Protein AF-A0A7S1ISE5-F1 (afdb_monomer_lite)

Organism: NCBI:txid73025

Sequence (114 aa):
HNEGVFNRAVRQYITLGRHGTLAVRQCCEGLQTDGCRWLRAKLPAGPNRHQLLQRLVCRLMAFLLERVAAALIRSAFYCTEREGHGHTVFFYPHAVWGRVQRLVLQQHVPHHTA

InterPro domains:
  IPR003545 Telomerase reverse transcriptase [PTHR12066] (1-107)
  IPR021891 Telomerase ribonucleoprotein complex - RNA-binding domain [PF12009] (1-108)
  IPR021891 Telomerase ribonucleoprotein complex - RNA-binding domain [SM00975] (1-110)

Structure (mmCIF, N/CA/C/O backbone):
data_AF-A0A7S1ISE5-F1
#
_entry.id   AF-A0A7S1ISE5-F1
#
loop_
_atom_site.group_PDB
_atom_site.id
_atom_site.type_symbol
_atom_site.label_atom_id
_atom_site.label_alt_id
_atom_site.label_comp_id
_atom_site.label_asym_id
_atom_site.label_entity_id
_atom_site.label_seq_id
_atom_site.pdbx_PDB_ins_code
_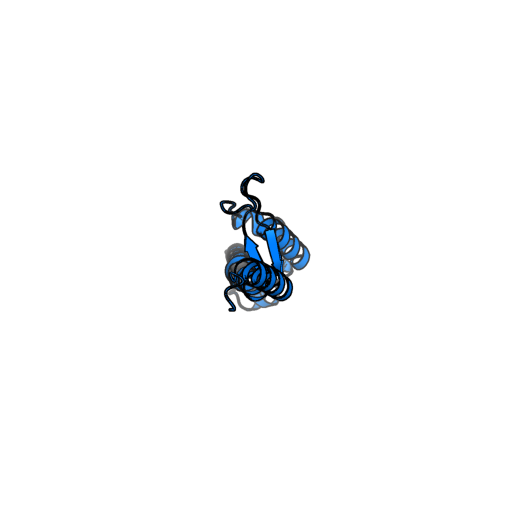atom_site.Cartn_x
_atom_site.Cartn_y
_atom_site.Cartn_z
_atom_site.occupancy
_atom_site.B_iso_or_equiv
_atom_site.auth_seq_id
_atom_site.auth_comp_id
_atom_site.auth_asym_id
_atom_site.auth_atom_id
_atom_site.pdbx_PDB_model_num
ATOM 1 N N . HIS A 1 1 ? 4.466 -14.410 -8.217 1.00 88.00 1 HIS A N 1
ATOM 2 C CA . HIS A 1 1 ? 5.593 -13.606 -7.684 1.00 88.00 1 HIS A CA 1
ATOM 3 C C . HIS A 1 1 ? 5.186 -12.174 -7.326 1.00 88.00 1 HIS A C 1
ATOM 5 O O . HIS A 1 1 ? 5.084 -11.884 -6.142 1.00 88.00 1 HIS A O 1
ATOM 11 N N . ASN A 1 2 ? 4.899 -11.296 -8.301 1.00 90.00 2 ASN A N 1
ATOM 12 C CA . ASN A 1 2 ? 4.611 -9.867 -8.049 1.00 90.00 2 ASN A CA 1
ATOM 13 C C . ASN A 1 2 ? 3.402 -9.613 -7.139 1.00 90.00 2 ASN A C 1
ATOM 15 O O . ASN A 1 2 ? 3.446 -8.714 -6.310 1.00 90.00 2 ASN A O 1
ATOM 19 N N . GLU A 1 3 ? 2.356 -10.433 -7.236 1.00 90.75 3 GLU A N 1
ATOM 20 C CA . GLU A 1 3 ? 1.223 -10.383 -6.304 1.00 90.75 3 GLU A CA 1
ATOM 21 C C . GLU A 1 3 ? 1.662 -10.621 -4.850 1.00 90.75 3 GLU A C 1
ATOM 23 O O . GLU A 1 3 ? 1.232 -9.924 -3.940 1.00 90.75 3 GLU A O 1
ATOM 28 N N . GLY A 1 4 ? 2.598 -11.546 -4.624 1.00 92.56 4 GLY A N 1
ATOM 29 C CA . GLY A 1 4 ? 3.181 -11.779 -3.304 1.00 92.56 4 GLY A CA 1
ATOM 30 C C . GLY A 1 4 ? 3.988 -10.580 -2.797 1.00 92.56 4 GLY A C 1
ATOM 31 O O . GLY A 1 4 ? 3.917 -10.261 -1.614 1.00 92.56 4 GLY A O 1
ATOM 32 N N . VAL A 1 5 ? 4.717 -9.890 -3.684 1.00 92.19 5 VAL A N 1
ATOM 33 C CA . VAL A 1 5 ? 5.405 -8.625 -3.357 1.00 92.19 5 VAL A CA 1
ATOM 34 C C . VAL A 1 5 ? 4.381 -7.562 -2.950 1.00 92.19 5 VAL A C 1
ATOM 36 O O . VAL A 1 5 ? 4.527 -6.948 -1.896 1.00 92.19 5 VAL A O 1
ATOM 39 N N . PHE A 1 6 ? 3.302 -7.412 -3.723 1.00 92.00 6 PHE A N 1
ATOM 40 C CA . PHE A 1 6 ? 2.216 -6.483 -3.416 1.00 92.00 6 PHE A CA 1
ATOM 41 C C . PHE A 1 6 ? 1.545 -6.798 -2.079 1.00 92.00 6 PHE A C 1
ATOM 43 O O . PHE A 1 6 ? 1.440 -5.918 -1.234 1.00 92.00 6 PHE A O 1
ATOM 50 N N . ASN A 1 7 ? 1.187 -8.055 -1.823 1.00 92.94 7 ASN A N 1
ATOM 51 C CA . ASN A 1 7 ? 0.554 -8.460 -0.568 1.00 92.94 7 ASN A CA 1
ATOM 52 C C . ASN A 1 7 ? 1.466 -8.258 0.653 1.00 92.94 7 ASN A C 1
ATOM 54 O O . ASN A 1 7 ? 0.970 -8.013 1.755 1.00 92.94 7 ASN A O 1
ATOM 58 N N . ARG A 1 8 ? 2.795 -8.342 0.492 1.00 94.12 8 ARG A N 1
ATOM 59 C CA . ARG A 1 8 ? 3.743 -7.953 1.550 1.00 94.12 8 ARG A CA 1
ATOM 60 C C . ARG A 1 8 ? 3.758 -6.442 1.765 1.00 94.12 8 ARG A C 1
ATOM 62 O O . ARG A 1 8 ? 3.692 -6.017 2.913 1.00 94.12 8 ARG A O 1
ATOM 69 N N . ALA A 1 9 ? 3.781 -5.652 0.694 1.00 93.81 9 ALA A N 1
ATOM 70 C CA . ALA A 1 9 ? 3.728 -4.195 0.785 1.00 93.81 9 ALA A CA 1
ATOM 71 C C . ALA A 1 9 ? 2.408 -3.704 1.409 1.00 93.81 9 ALA A C 1
ATOM 73 O O . ALA A 1 9 ? 2.427 -2.807 2.243 1.00 93.81 9 ALA A O 1
ATOM 74 N N . VAL A 1 10 ? 1.274 -4.341 1.088 1.00 93.62 10 VAL A N 1
ATOM 75 C CA . VAL A 1 10 ? -0.024 -4.079 1.735 1.00 93.62 10 VAL A CA 1
ATOM 76 C C . VAL A 1 10 ? 0.055 -4.378 3.228 1.00 93.62 10 VAL A C 1
ATOM 78 O O . VAL A 1 10 ? -0.346 -3.539 4.026 1.00 93.62 10 VAL A O 1
ATOM 81 N N . ARG A 1 11 ? 0.604 -5.537 3.621 1.00 93.31 11 ARG A N 1
ATOM 82 C CA . ARG A 1 11 ? 0.790 -5.876 5.040 1.00 93.31 11 ARG A CA 1
ATOM 83 C C . ARG A 1 11 ? 1.639 -4.839 5.764 1.00 93.31 11 ARG A C 1
ATOM 85 O O . ARG A 1 11 ? 1.230 -4.370 6.814 1.00 93.31 11 ARG A O 1
ATOM 92 N N . GLN A 1 12 ? 2.770 -4.448 5.183 1.00 92.50 12 GLN A N 1
ATOM 93 C CA . GLN A 1 12 ? 3.612 -3.394 5.745 1.00 92.50 12 GLN A CA 1
ATOM 94 C C . GLN A 1 12 ? 2.827 -2.089 5.893 1.00 92.50 12 GLN A C 1
ATOM 96 O O . GLN A 1 12 ? 2.806 -1.524 6.980 1.00 92.50 12 GLN A O 1
ATOM 101 N N . TYR A 1 13 ? 2.118 -1.669 4.841 1.00 91.94 13 TYR A N 1
ATOM 102 C CA . TYR A 1 13 ? 1.312 -0.452 4.827 1.00 91.94 13 TYR A CA 1
ATOM 103 C C . TYR A 1 13 ? 0.256 -0.417 5.940 1.00 91.94 13 TYR A C 1
ATOM 105 O O . TYR A 1 13 ? 0.152 0.587 6.634 1.00 91.94 13 TYR A O 1
ATOM 113 N N . ILE A 1 14 ? -0.484 -1.509 6.165 1.00 91.19 14 ILE A N 1
ATOM 114 C CA . ILE A 1 14 ? -1.515 -1.557 7.219 1.00 91.19 14 ILE A CA 1
ATOM 115 C C . ILE A 1 14 ? -0.939 -1.692 8.632 1.00 91.19 14 ILE A C 1
ATOM 117 O O . ILE A 1 14 ? -1.617 -1.355 9.595 1.00 91.19 14 ILE A O 1
ATOM 121 N N . THR A 1 15 ? 0.291 -2.194 8.769 1.00 90.44 15 THR A N 1
ATOM 122 C CA . THR A 1 15 ? 0.986 -2.271 10.065 1.00 90.44 15 THR A CA 1
ATOM 123 C C . THR A 1 15 ? 1.722 -0.988 10.432 1.00 90.44 15 THR A C 1
ATOM 125 O O . THR A 1 15 ? 2.218 -0.876 11.552 1.00 90.44 15 THR A O 1
ATOM 128 N N . LEU A 1 16 ? 1.825 -0.027 9.508 1.00 89.69 16 LEU A N 1
ATOM 129 C CA . LEU A 1 16 ? 2.410 1.267 9.823 1.00 89.69 16 LEU A CA 1
ATOM 130 C C . LEU A 1 16 ? 1.549 1.987 10.858 1.00 89.69 16 LEU A C 1
ATOM 132 O O . LEU A 1 16 ? 0.321 2.011 10.785 1.00 89.69 16 LEU A O 1
ATOM 136 N N . GLY A 1 17 ? 2.230 2.608 11.818 1.00 84.94 17 GLY A N 1
ATOM 137 C CA . GLY A 1 17 ? 1.589 3.552 12.716 1.00 84.94 17 GLY A CA 1
ATOM 138 C C . GLY A 1 17 ? 1.139 4.819 11.987 1.00 84.94 17 GLY A C 1
ATOM 139 O O . GLY A 1 17 ? 1.467 5.028 10.819 1.00 84.94 17 GLY A O 1
ATOM 140 N N . ARG A 1 18 ? 0.445 5.718 12.688 1.00 82.00 18 ARG A N 1
ATOM 141 C CA . ARG A 1 18 ? -0.133 6.950 12.113 1.00 82.00 18 ARG A CA 1
ATOM 142 C C . ARG A 1 18 ? 0.847 7.799 11.301 1.00 82.00 18 ARG A C 1
ATOM 144 O O . ARG A 1 18 ? 0.481 8.345 10.265 1.00 82.00 18 ARG A O 1
ATOM 151 N N . HIS A 1 19 ? 2.078 7.926 11.789 1.00 84.12 19 HIS A N 1
ATOM 152 C CA . HIS A 1 19 ? 3.146 8.697 11.144 1.00 84.12 19 HIS A CA 1
ATOM 153 C C . HIS A 1 19 ? 4.117 7.816 10.348 1.00 84.12 19 HIS A C 1
ATOM 155 O O . HIS A 1 19 ? 5.153 8.283 9.878 1.00 84.12 19 HIS A O 1
ATOM 161 N N . GLY A 1 20 ? 3.799 6.528 10.215 1.00 84.50 20 GLY A N 1
ATOM 162 C CA . GLY A 1 20 ? 4.584 5.592 9.438 1.00 84.50 20 GLY A CA 1
ATOM 163 C C . GLY A 1 20 ? 4.481 5.912 7.953 1.00 84.50 20 GLY A C 1
ATOM 164 O O . GLY A 1 20 ? 3.403 6.166 7.420 1.00 84.50 20 GLY A O 1
ATOM 165 N N . THR A 1 21 ? 5.619 5.879 7.270 1.00 89.00 21 THR A N 1
ATOM 166 C CA . THR A 1 21 ? 5.690 6.055 5.819 1.00 89.00 21 THR A CA 1
ATOM 167 C C . THR A 1 21 ? 6.336 4.828 5.193 1.00 89.00 21 THR A C 1
ATOM 169 O O . THR A 1 21 ? 7.268 4.253 5.754 1.00 89.00 21 THR A O 1
ATOM 172 N N . LEU A 1 22 ? 5.823 4.407 4.034 1.00 89.75 22 LEU A N 1
ATOM 173 C CA . LEU A 1 22 ? 6.410 3.331 3.238 1.00 89.75 22 LEU A CA 1
ATOM 174 C C . LEU A 1 22 ? 7.028 3.939 1.984 1.00 89.75 22 LEU A C 1
ATOM 176 O O . LEU A 1 22 ? 6.322 4.522 1.158 1.00 89.75 22 LEU A O 1
ATOM 180 N N . ALA A 1 23 ? 8.344 3.819 1.824 1.00 91.88 23 ALA A N 1
ATOM 181 C CA . ALA A 1 23 ? 9.003 4.349 0.640 1.00 91.88 23 ALA A CA 1
ATOM 182 C C . ALA A 1 23 ? 8.652 3.501 -0.592 1.00 91.88 23 ALA A C 1
ATOM 184 O O . ALA A 1 23 ? 8.675 2.273 -0.540 1.00 91.88 23 ALA A O 1
ATOM 185 N N . VAL A 1 24 ? 8.441 4.139 -1.749 1.00 90.75 24 VAL A N 1
ATOM 186 C CA . VAL A 1 24 ? 8.144 3.433 -3.016 1.00 90.75 24 VAL A CA 1
ATOM 187 C C . VAL A 1 24 ? 9.198 2.368 -3.335 1.00 90.75 24 VAL A C 1
ATOM 189 O O . VAL A 1 24 ? 8.868 1.288 -3.818 1.00 90.75 24 VAL A O 1
ATOM 192 N N . ARG A 1 25 ? 10.471 2.639 -3.017 1.00 89.12 25 ARG A N 1
ATOM 193 C CA . ARG A 1 25 ? 11.563 1.674 -3.193 1.00 89.12 25 ARG A CA 1
ATOM 194 C C . ARG A 1 25 ? 11.345 0.393 -2.381 1.00 89.12 25 ARG A C 1
ATOM 196 O O . ARG A 1 25 ? 11.595 -0.680 -2.916 1.00 89.12 25 ARG A O 1
ATOM 203 N N . GLN A 1 26 ? 10.860 0.511 -1.144 1.00 88.75 26 GLN A N 1
ATOM 204 C CA . GLN A 1 26 ? 10.545 -0.627 -0.276 1.00 88.75 26 GLN A CA 1
ATOM 205 C C . GLN A 1 26 ? 9.337 -1.402 -0.822 1.00 88.75 26 GLN A C 1
ATOM 207 O O . GLN A 1 26 ? 9.382 -2.624 -0.913 1.00 88.75 26 GLN A O 1
ATOM 212 N N . CYS A 1 27 ? 8.299 -0.708 -1.309 1.00 88.12 27 CYS A N 1
ATOM 213 C CA . CYS A 1 27 ? 7.141 -1.352 -1.949 1.00 88.12 27 CYS A CA 1
ATOM 214 C C . CYS A 1 27 ? 7.511 -2.167 -3.199 1.00 88.12 27 CYS A C 1
ATOM 216 O O . CYS A 1 27 ? 6.841 -3.143 -3.537 1.00 88.12 27 CYS A O 1
ATOM 218 N N . CYS A 1 28 ? 8.537 -1.723 -3.924 1.00 89.56 28 CYS A N 1
ATOM 219 C CA . CYS A 1 28 ? 8.999 -2.346 -5.160 1.00 89.56 28 CYS A CA 1
ATOM 220 C C . CYS A 1 28 ? 10.075 -3.413 -4.960 1.00 89.56 28 CYS A C 1
ATOM 222 O O . CYS A 1 28 ? 10.578 -3.959 -5.946 1.00 89.56 28 CYS A O 1
ATOM 224 N N . GLU A 1 29 ? 10.490 -3.676 -3.725 1.00 88.62 29 GLU A N 1
ATOM 225 C CA . GLU A 1 29 ? 11.613 -4.562 -3.469 1.00 88.62 29 GLU A CA 1
ATOM 226 C C . GLU A 1 29 ? 11.294 -6.001 -3.901 1.00 88.62 29 GLU A C 1
ATOM 228 O O . GLU A 1 29 ? 10.288 -6.603 -3.518 1.00 88.62 29 GLU A O 1
ATOM 233 N N . GLY A 1 30 ? 12.155 -6.550 -4.761 1.00 86.81 30 GLY A N 1
ATOM 234 C CA . GLY A 1 30 ? 11.979 -7.883 -5.334 1.00 86.81 30 GLY A CA 1
ATOM 235 C C . GLY A 1 30 ? 10.920 -7.975 -6.436 1.00 86.81 30 GLY A C 1
ATOM 236 O O . GLY A 1 30 ? 10.547 -9.085 -6.817 1.00 86.81 30 GLY A O 1
ATOM 237 N N . LEU A 1 31 ? 10.421 -6.855 -6.964 1.00 88.75 31 LEU A N 1
ATOM 238 C CA . LEU A 1 31 ? 9.443 -6.859 -8.048 1.00 88.75 31 LEU A CA 1
ATOM 239 C C . LEU A 1 31 ? 10.084 -7.286 -9.381 1.00 88.75 31 LEU A C 1
ATOM 241 O O . LEU A 1 31 ? 11.100 -6.738 -9.801 1.00 88.75 31 LEU A O 1
ATOM 245 N N . GLN A 1 32 ? 9.468 -8.249 -10.072 1.00 89.31 32 GLN A N 1
ATOM 246 C CA . GLN A 1 32 ? 9.952 -8.764 -11.357 1.00 89.31 32 GLN A CA 1
ATOM 247 C C . GLN A 1 32 ? 9.237 -8.084 -12.525 1.00 89.31 32 GLN A C 1
ATOM 249 O O . GLN A 1 32 ? 8.033 -8.259 -12.728 1.00 89.31 32 GLN A O 1
ATOM 254 N N . THR A 1 33 ? 9.976 -7.336 -13.341 1.00 84.06 33 THR A N 1
ATOM 255 C CA . THR A 1 33 ? 9.416 -6.630 -14.505 1.00 84.06 33 THR A CA 1
ATOM 256 C C . THR A 1 33 ? 9.121 -7.560 -15.686 1.00 84.06 33 THR A C 1
ATOM 258 O O . THR A 1 33 ? 8.232 -7.262 -16.485 1.00 84.06 33 THR A O 1
ATOM 261 N N . ASP A 1 34 ? 9.774 -8.724 -15.768 1.00 81.25 34 ASP A N 1
ATOM 262 C CA . ASP A 1 34 ? 9.535 -9.718 -16.826 1.00 81.25 34 ASP A CA 1
ATOM 263 C C . ASP A 1 34 ? 8.142 -10.358 -16.760 1.00 81.25 34 ASP A C 1
ATOM 265 O O . ASP A 1 34 ? 7.571 -10.727 -17.789 1.00 81.25 34 ASP A O 1
ATOM 269 N N . GLY A 1 35 ? 7.544 -10.418 -15.565 1.00 77.38 35 GLY A N 1
ATOM 270 C CA . GLY A 1 35 ? 6.163 -10.870 -15.379 1.00 77.38 35 GLY A CA 1
ATOM 271 C C . GLY A 1 35 ? 5.115 -9.892 -15.928 1.00 77.38 35 GLY A C 1
ATOM 272 O O . GLY A 1 35 ? 3.978 -10.281 -16.187 1.00 77.38 35 GLY A O 1
ATOM 273 N N . CYS A 1 36 ? 5.475 -8.626 -16.163 1.00 85.81 36 CYS A N 1
ATOM 274 C CA . CYS A 1 36 ? 4.560 -7.572 -16.610 1.00 85.81 36 CYS A CA 1
ATOM 275 C C . CYS A 1 36 ? 4.492 -7.477 -18.145 1.00 85.81 36 CYS A C 1
ATOM 277 O O . CYS A 1 36 ? 4.718 -6.413 -18.728 1.00 85.81 36 CYS A O 1
ATOM 279 N N . ARG A 1 37 ? 4.161 -8.591 -18.815 1.00 88.06 37 ARG A N 1
ATOM 280 C CA . ARG A 1 37 ? 4.107 -8.672 -20.290 1.00 88.06 37 ARG A CA 1
ATOM 281 C C . ARG A 1 37 ? 3.134 -7.664 -20.907 1.00 88.06 37 ARG A C 1
ATOM 283 O O . ARG A 1 37 ? 3.477 -7.022 -21.894 1.00 88.06 37 ARG A O 1
ATOM 290 N N . TRP A 1 38 ? 1.969 -7.476 -20.286 1.00 89.31 38 TRP A N 1
ATOM 291 C CA . TRP A 1 38 ? 0.934 -6.531 -20.726 1.00 89.31 38 TRP A CA 1
ATOM 292 C C . TRP A 1 38 ? 1.427 -5.079 -20.766 1.00 89.31 38 TRP A C 1
ATOM 294 O O . TRP A 1 38 ? 1.016 -4.310 -21.629 1.00 89.31 38 TRP A O 1
ATOM 304 N N . LEU A 1 39 ? 2.324 -4.708 -19.848 1.00 87.00 39 LEU A N 1
ATOM 305 C CA . LEU A 1 39 ? 2.897 -3.370 -19.792 1.00 87.00 39 LEU A CA 1
ATOM 306 C C . LEU A 1 39 ? 4.070 -3.263 -20.767 1.00 87.00 39 LEU A C 1
ATOM 308 O O . LEU A 1 39 ? 4.123 -2.331 -21.560 1.00 87.00 39 LEU A O 1
ATOM 312 N N . ARG A 1 40 ? 4.960 -4.264 -20.784 1.00 88.00 40 ARG A N 1
ATOM 313 C CA . ARG A 1 40 ? 6.099 -4.338 -21.714 1.00 88.00 40 ARG A CA 1
ATOM 314 C C . ARG A 1 40 ? 5.672 -4.268 -23.182 1.00 88.00 40 ARG A C 1
ATOM 316 O O . ARG A 1 40 ? 6.375 -3.637 -23.963 1.00 88.00 40 ARG A O 1
ATOM 323 N N . ALA A 1 41 ? 4.543 -4.881 -23.539 1.00 88.56 41 ALA A N 1
ATOM 324 C CA . ALA A 1 41 ? 3.988 -4.859 -24.893 1.00 88.56 41 ALA A CA 1
ATOM 325 C C . ALA A 1 41 ? 3.548 -3.457 -25.349 1.00 88.56 41 ALA A C 1
ATOM 327 O O . ALA A 1 41 ? 3.523 -3.187 -26.544 1.00 88.56 41 ALA A O 1
ATOM 328 N N . LYS A 1 42 ? 3.229 -2.558 -24.409 1.00 88.25 42 LYS A N 1
ATOM 329 C CA . LYS A 1 42 ? 2.821 -1.175 -24.695 1.00 88.25 42 LYS A CA 1
ATOM 330 C C . LYS A 1 42 ? 3.987 -0.185 -24.715 1.00 88.25 42 LYS A C 1
ATOM 332 O O . LYS A 1 42 ? 3.777 0.981 -25.031 1.00 88.25 42 LYS A O 1
ATOM 337 N N . LEU A 1 43 ? 5.196 -0.614 -24.344 1.00 88.19 43 LEU A N 1
ATOM 338 C CA . LEU A 1 43 ? 6.371 0.256 -24.320 1.00 88.19 43 LEU A CA 1
ATOM 339 C C . LEU A 1 43 ? 7.171 0.140 -25.624 1.00 88.19 43 LEU A C 1
ATOM 341 O O . LEU A 1 43 ? 7.418 -0.981 -26.081 1.00 88.19 43 LEU A O 1
ATOM 345 N N . PRO A 1 44 ? 7.676 1.265 -26.165 1.00 85.94 44 PRO A N 1
ATOM 346 C CA . PRO A 1 44 ? 8.571 1.235 -27.313 1.00 85.94 44 PRO A CA 1
ATOM 347 C C . PRO A 1 44 ? 9.849 0.449 -26.992 1.00 85.94 44 PRO A C 1
ATOM 349 O O . PRO A 1 44 ? 10.349 0.452 -25.859 1.00 85.94 44 PRO A O 1
ATOM 352 N N . ALA A 1 45 ? 10.378 -0.250 -27.997 1.00 85.94 45 ALA A N 1
ATOM 353 C CA . ALA A 1 45 ? 11.679 -0.898 -27.899 1.00 85.94 45 ALA A CA 1
ATOM 354 C C . ALA A 1 45 ? 12.785 0.165 -27.803 1.00 85.94 45 ALA A C 1
ATOM 356 O O . ALA A 1 45 ? 12.730 1.192 -28.470 1.00 85.94 45 ALA A O 1
ATOM 357 N N . GLY A 1 46 ? 13.781 -0.072 -26.951 1.00 87.06 46 GLY A N 1
ATOM 358 C CA . GLY A 1 46 ? 14.900 0.845 -26.777 1.00 87.06 46 GLY A CA 1
ATOM 359 C C . GLY A 1 46 ? 15.758 0.496 -25.561 1.00 87.06 46 GLY A C 1
ATOM 360 O O . GLY A 1 46 ? 15.316 -0.278 -24.702 1.00 87.06 46 GLY A O 1
ATOM 361 N N . PRO A 1 47 ? 16.961 1.083 -25.455 1.00 85.19 47 PRO A N 1
ATOM 362 C CA . PRO A 1 47 ? 17.913 0.792 -24.379 1.00 85.19 47 PRO A CA 1
ATOM 363 C C . PRO A 1 47 ? 17.331 1.093 -22.989 1.00 85.19 47 PRO A C 1
ATOM 365 O O . PRO A 1 47 ? 17.558 0.352 -22.037 1.00 85.19 47 PRO A O 1
ATOM 368 N N . ASN A 1 48 ? 16.469 2.109 -22.886 1.00 88.50 48 ASN A N 1
ATOM 369 C CA . ASN A 1 48 ? 15.867 2.535 -21.619 1.00 88.50 48 ASN A CA 1
ATOM 370 C C . ASN A 1 48 ? 14.547 1.820 -21.290 1.00 88.50 48 ASN A C 1
ATOM 372 O O . ASN A 1 48 ? 13.903 2.146 -20.288 1.00 88.50 48 ASN A O 1
ATOM 376 N N . ARG A 1 49 ? 14.113 0.845 -22.105 1.00 89.44 49 ARG A N 1
ATOM 377 C CA . ARG A 1 49 ? 12.805 0.190 -21.929 1.00 89.44 49 ARG A CA 1
ATOM 378 C C . ARG A 1 49 ? 12.675 -0.470 -20.560 1.00 89.44 49 ARG A C 1
ATOM 380 O O . ARG A 1 49 ? 11.630 -0.347 -19.928 1.00 89.44 49 ARG A O 1
ATOM 387 N N . HIS A 1 50 ? 13.719 -1.157 -20.096 1.00 88.19 50 HIS A N 1
ATOM 388 C CA . HIS A 1 50 ? 13.689 -1.844 -18.804 1.00 88.19 50 HIS A CA 1
ATOM 389 C C . HIS A 1 50 ? 13.539 -0.854 -17.639 1.00 88.19 50 HIS A C 1
ATOM 391 O O . HIS A 1 50 ? 12.685 -1.040 -16.774 1.00 88.19 50 HIS A O 1
ATOM 397 N N . GLN A 1 51 ? 14.300 0.243 -17.665 1.00 89.62 51 GLN A N 1
ATOM 398 C CA . GLN A 1 51 ? 14.229 1.284 -16.642 1.00 89.62 51 GLN A CA 1
ATOM 399 C C . GLN A 1 51 ? 12.859 1.979 -16.629 1.00 89.62 51 GLN A C 1
ATOM 401 O O .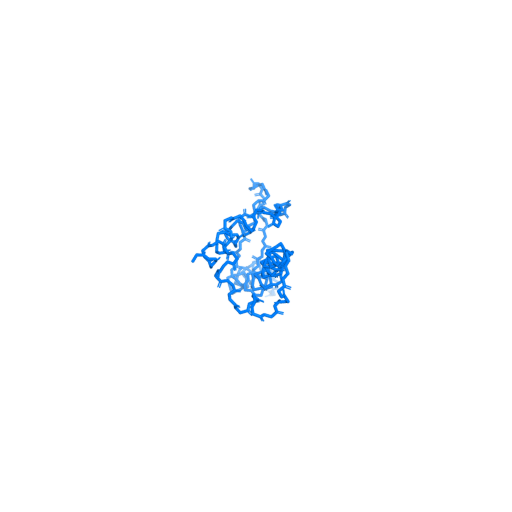 GLN A 1 51 ? 12.295 2.220 -15.560 1.00 89.62 51 GLN A O 1
ATOM 406 N N . LEU A 1 52 ? 12.296 2.280 -17.805 1.00 90.94 52 LEU A N 1
ATOM 407 C CA . LEU A 1 52 ? 10.956 2.856 -17.915 1.00 90.94 52 LEU A CA 1
ATOM 408 C C . LEU A 1 52 ? 9.893 1.894 -17.374 1.00 90.94 52 LEU A C 1
ATOM 410 O O . LEU A 1 52 ? 9.038 2.306 -16.592 1.00 90.94 52 LEU A O 1
ATOM 414 N N . LEU A 1 53 ? 9.979 0.613 -17.737 1.00 92.00 53 LEU A N 1
ATOM 415 C CA . LEU A 1 53 ? 9.077 -0.422 -17.245 1.00 92.00 53 LEU A CA 1
ATOM 416 C C . LEU A 1 53 ? 9.128 -0.513 -15.715 1.00 92.00 53 LEU A C 1
ATOM 418 O O . LEU A 1 53 ? 8.086 -0.461 -15.070 1.00 92.00 53 LEU A O 1
ATOM 422 N N . GLN A 1 54 ? 10.325 -0.563 -15.128 1.00 90.88 54 GLN A N 1
ATOM 423 C CA . GLN A 1 54 ? 10.502 -0.605 -13.676 1.00 90.88 54 GLN A CA 1
ATOM 424 C C . GLN A 1 54 ? 9.877 0.617 -12.987 1.00 90.88 54 GLN A C 1
ATOM 426 O O . GLN A 1 54 ? 9.138 0.466 -12.013 1.00 90.88 54 GLN A O 1
ATOM 431 N N . ARG A 1 55 ? 10.104 1.826 -13.519 1.00 91.88 55 ARG A N 1
ATOM 432 C CA . ARG A 1 55 ? 9.501 3.062 -12.991 1.00 91.88 55 ARG A CA 1
ATOM 433 C C . ARG A 1 55 ? 7.975 3.025 -13.046 1.00 91.88 55 ARG A C 1
ATOM 435 O O . ARG A 1 55 ? 7.327 3.413 -12.077 1.00 91.88 55 ARG A O 1
ATOM 442 N N . LEU A 1 56 ? 7.400 2.566 -14.157 1.00 92.69 56 LEU A N 1
ATOM 443 C CA . LEU A 1 56 ? 5.949 2.483 -14.326 1.00 92.69 56 LEU A CA 1
ATOM 444 C C . LEU A 1 56 ? 5.324 1.461 -13.381 1.00 92.69 56 LEU A C 1
ATOM 446 O O . LEU A 1 56 ? 4.320 1.770 -12.744 1.00 92.69 56 LEU A O 1
ATOM 450 N N . VAL A 1 57 ? 5.932 0.281 -13.237 1.00 92.56 57 VAL A N 1
ATOM 451 C CA . VAL A 1 57 ? 5.417 -0.723 -12.302 1.00 92.56 57 VAL A CA 1
ATOM 452 C C . VAL A 1 57 ? 5.509 -0.218 -10.862 1.00 92.56 57 VAL A C 1
ATOM 454 O O . VAL A 1 57 ? 4.556 -0.371 -10.106 1.00 92.56 57 VAL A O 1
ATOM 457 N N . CYS A 1 58 ? 6.589 0.471 -10.492 1.00 93.19 58 CYS A N 1
ATOM 458 C CA . CYS A 1 58 ? 6.686 1.087 -9.172 1.00 93.19 58 CYS A CA 1
ATOM 459 C C . CYS A 1 58 ? 5.622 2.152 -8.908 1.00 93.19 58 CYS A C 1
ATOM 461 O O . CYS A 1 58 ? 5.025 2.175 -7.833 1.00 93.19 58 CYS A O 1
ATOM 463 N N . ARG A 1 59 ? 5.347 3.014 -9.893 1.00 93.81 59 ARG A N 1
ATOM 464 C CA . ARG A 1 59 ? 4.259 3.995 -9.790 1.00 93.81 59 ARG A CA 1
ATOM 465 C C . ARG A 1 59 ? 2.899 3.319 -9.661 1.00 93.81 59 ARG A C 1
ATOM 467 O O . ARG A 1 59 ? 2.091 3.762 -8.855 1.00 93.81 59 ARG A O 1
ATOM 474 N N . LEU A 1 60 ? 2.662 2.242 -10.410 1.00 92.69 60 LEU A N 1
ATOM 475 C CA . LEU A 1 60 ? 1.431 1.464 -10.303 1.00 92.69 60 LEU A CA 1
ATOM 476 C C . LEU A 1 60 ? 1.270 0.865 -8.900 1.00 92.69 60 LEU A C 1
ATOM 478 O O . LEU A 1 60 ? 0.198 0.970 -8.318 1.00 92.69 60 LEU A O 1
ATOM 482 N N . MET A 1 61 ? 2.329 0.289 -8.333 1.00 92.56 61 MET A N 1
ATOM 483 C CA . MET A 1 61 ? 2.308 -0.269 -6.975 1.00 92.56 61 MET A CA 1
ATOM 484 C C . MET A 1 61 ? 1.980 0.791 -5.924 1.00 92.56 61 MET A C 1
ATOM 486 O O . MET A 1 61 ? 1.118 0.570 -5.075 1.00 92.56 61 MET A O 1
ATOM 490 N N . ALA A 1 62 ? 2.632 1.954 -6.006 1.00 92.94 62 ALA A N 1
ATOM 491 C CA . ALA A 1 62 ? 2.349 3.077 -5.119 1.00 92.94 62 ALA A CA 1
ATOM 492 C C . ALA A 1 62 ? 0.891 3.545 -5.256 1.00 92.94 62 ALA A C 1
ATOM 494 O O . ALA A 1 62 ? 0.203 3.699 -4.252 1.00 92.94 62 ALA A O 1
ATOM 495 N N . PHE A 1 63 ? 0.393 3.676 -6.490 1.00 94.62 63 PHE A N 1
ATOM 496 C CA . PHE A 1 63 ? -0.999 4.033 -6.760 1.00 94.62 63 PHE A CA 1
ATOM 497 C C . PHE A 1 63 ? -1.989 3.030 -6.153 1.00 94.62 63 PHE A C 1
ATOM 499 O O . PHE A 1 63 ? -2.962 3.431 -5.517 1.00 94.62 63 PHE A O 1
ATOM 506 N N . LEU A 1 64 ? -1.742 1.727 -6.312 1.00 94.94 64 LEU A N 1
ATOM 507 C CA . LEU A 1 64 ? -2.606 0.689 -5.751 1.00 94.94 64 LEU A CA 1
ATOM 508 C C . LEU A 1 64 ? -2.651 0.752 -4.219 1.00 94.94 64 LEU A C 1
ATOM 510 O O . LEU A 1 64 ? -3.723 0.600 -3.642 1.00 94.94 64 LEU A O 1
ATOM 514 N N . LEU A 1 65 ? -1.528 1.019 -3.552 1.00 93.25 65 LEU A N 1
ATOM 515 C CA . LEU A 1 65 ? -1.504 1.176 -2.095 1.00 93.25 65 LEU A CA 1
ATOM 516 C C . LEU A 1 65 ? -2.216 2.461 -1.646 1.00 93.25 65 LEU A C 1
ATOM 518 O O . LEU A 1 65 ? -3.147 2.413 -0.845 1.00 93.25 65 LEU A O 1
ATOM 522 N N . GLU A 1 66 ? -1.812 3.608 -2.191 1.00 92.75 66 GLU A N 1
ATOM 523 C CA . GLU A 1 66 ? -2.259 4.925 -1.726 1.00 92.75 66 GLU A CA 1
ATOM 524 C C . GLU A 1 66 ? -3.716 5.224 -2.096 1.00 92.75 66 GLU A C 1
ATOM 526 O O . GLU A 1 66 ? -4.426 5.894 -1.351 1.00 92.75 66 GLU A O 1
ATOM 531 N N . ARG A 1 67 ? -4.182 4.751 -3.256 1.00 95.00 67 ARG A N 1
ATOM 532 C CA . ARG A 1 67 ? -5.526 5.069 -3.754 1.00 95.00 67 ARG A CA 1
ATOM 533 C C . ARG A 1 67 ? -6.502 3.930 -3.561 1.00 95.00 67 ARG A C 1
ATOM 535 O O . ARG A 1 67 ? -7.615 4.181 -3.115 1.00 95.00 67 ARG A O 1
ATOM 542 N N . VAL A 1 68 ? -6.110 2.699 -3.883 1.00 94.50 68 VAL A N 1
ATOM 543 C CA . VAL A 1 68 ? -7.039 1.562 -3.835 1.00 94.50 68 VAL A CA 1
ATOM 544 C C . VAL A 1 68 ? -7.095 0.976 -2.430 1.00 94.50 68 VAL A C 1
ATOM 546 O O . VAL A 1 68 ? -8.162 0.984 -1.821 1.00 94.50 68 VAL A O 1
ATOM 549 N N . ALA A 1 69 ? -5.966 0.527 -1.877 1.00 93.06 69 ALA A N 1
ATOM 550 C CA . ALA A 1 69 ? -5.946 -0.094 -0.554 1.00 93.06 69 ALA A CA 1
ATOM 551 C C . ALA A 1 69 ? -6.424 0.883 0.531 1.00 93.06 69 ALA A C 1
ATOM 553 O O . ALA A 1 69 ? -7.307 0.535 1.312 1.00 93.06 69 ALA A O 1
ATOM 554 N N . ALA A 1 70 ? -5.935 2.128 0.527 1.00 91.69 70 ALA A N 1
ATOM 555 C CA . ALA A 1 70 ? -6.387 3.144 1.477 1.00 91.69 70 ALA A CA 1
ATOM 556 C C . ALA A 1 70 ? -7.898 3.435 1.379 1.00 91.69 70 ALA A C 1
ATOM 558 O O . ALA A 1 70 ? -8.573 3.561 2.402 1.00 91.69 70 ALA A O 1
ATOM 559 N N . ALA A 1 71 ? -8.457 3.518 0.164 1.00 94.56 71 ALA A N 1
ATOM 560 C CA . ALA A 1 71 ? -9.891 3.745 -0.015 1.00 94.56 71 ALA A CA 1
ATOM 561 C C . ALA A 1 71 ? -10.727 2.554 0.464 1.00 94.56 71 ALA A C 1
ATOM 563 O O . ALA A 1 71 ? -11.729 2.762 1.147 1.00 94.56 71 ALA A O 1
ATOM 564 N N . LEU A 1 72 ? -10.299 1.325 0.158 1.00 95.25 72 LEU A N 1
ATOM 565 C CA . LEU A 1 72 ? -10.963 0.110 0.626 1.00 95.25 72 LEU A CA 1
ATOM 566 C C . LEU A 1 72 ? -10.977 0.051 2.152 1.00 95.25 72 LEU A C 1
ATOM 568 O O . LEU A 1 72 ? -12.043 -0.117 2.743 1.00 95.25 72 LEU A O 1
ATOM 572 N N . ILE A 1 73 ? -9.827 0.288 2.787 1.00 93.31 73 ILE A N 1
ATOM 573 C CA . ILE A 1 73 ? -9.712 0.333 4.247 1.00 93.31 73 ILE A CA 1
ATOM 574 C C . ILE A 1 73 ? -10.680 1.370 4.820 1.00 93.31 73 ILE A C 1
ATOM 576 O O . ILE A 1 73 ? -11.501 1.030 5.665 1.00 93.31 73 ILE A O 1
ATOM 580 N N . ARG A 1 74 ? -10.664 2.605 4.309 1.00 93.00 74 ARG A N 1
ATOM 581 C CA . ARG A 1 74 ? -11.543 3.683 4.790 1.00 93.00 74 ARG A CA 1
ATOM 582 C C . ARG A 1 74 ? -13.033 3.375 4.595 1.00 93.00 74 ARG A C 1
ATOM 584 O O . ARG A 1 74 ? -13.856 3.770 5.418 1.00 93.00 74 ARG A O 1
ATOM 591 N N . SER A 1 75 ? -13.391 2.685 3.514 1.00 95.81 75 SER A N 1
ATOM 592 C CA . SER A 1 75 ? -14.782 2.308 3.231 1.00 95.81 75 SER A CA 1
ATOM 593 C C . SER A 1 75 ? -15.310 1.176 4.113 1.00 95.81 75 SER A C 1
ATOM 595 O O . SER A 1 75 ? -16.517 1.090 4.312 1.00 95.81 75 SER A O 1
ATOM 597 N N . ALA A 1 76 ? -14.431 0.327 4.651 1.00 94.81 76 ALA A N 1
ATOM 598 C CA . ALA A 1 76 ? -14.815 -0.868 5.402 1.00 94.81 76 ALA A CA 1
ATOM 599 C C . ALA A 1 76 ? -14.548 -0.757 6.914 1.00 94.81 76 ALA A C 1
ATOM 601 O O . ALA A 1 76 ? -15.247 -1.393 7.710 1.00 94.81 76 ALA A O 1
ATOM 602 N N . PHE A 1 77 ? -13.579 0.068 7.316 1.00 96.06 77 PHE A N 1
ATOM 603 C CA . PHE A 1 77 ? -13.098 0.161 8.688 1.00 96.06 77 PHE A CA 1
ATOM 604 C C . PHE A 1 77 ? -13.075 1.603 9.202 1.00 96.06 77 PHE A C 1
ATOM 606 O O . PHE A 1 77 ? -12.733 2.548 8.491 1.00 96.06 77 PHE A O 1
ATOM 613 N N . TYR A 1 78 ? -13.384 1.740 10.485 1.00 94.38 78 TYR A N 1
ATOM 614 C CA . TYR A 1 78 ? -13.039 2.882 11.308 1.00 94.38 78 TYR A CA 1
ATOM 615 C C . TYR A 1 78 ? -11.622 2.690 11.864 1.00 94.38 78 TYR A C 1
ATOM 617 O O . TYR A 1 78 ? -11.345 1.698 12.544 1.00 94.38 78 TYR A O 1
ATOM 625 N N . CYS A 1 79 ? -10.728 3.629 11.560 1.00 91.50 79 CYS A N 1
ATOM 626 C CA . CYS A 1 79 ? -9.332 3.602 11.991 1.00 91.50 79 CYS A CA 1
ATOM 627 C C . CYS A 1 79 ? -9.141 4.542 13.187 1.00 91.50 79 CYS A C 1
ATOM 629 O O . CYS A 1 79 ? -9.461 5.725 13.081 1.00 91.50 79 CYS A O 1
ATOM 631 N N . THR A 1 80 ? -8.596 4.048 14.298 1.00 89.31 80 THR A N 1
ATOM 632 C CA . THR A 1 80 ? -8.335 4.858 15.502 1.00 89.31 80 THR A CA 1
ATOM 633 C C . THR A 1 80 ? -7.037 4.457 16.184 1.00 89.31 80 THR A C 1
ATOM 635 O O . THR A 1 80 ? -6.579 3.325 16.055 1.00 89.31 80 THR A O 1
ATOM 638 N N . GLU A 1 81 ? -6.465 5.374 16.950 1.00 85.12 81 GLU A N 1
ATOM 639 C CA . GLU A 1 81 ? -5.397 5.077 17.903 1.00 85.12 81 GLU A CA 1
ATOM 640 C C . GLU A 1 81 ? -6.022 4.709 19.253 1.00 85.12 81 GLU A C 1
ATOM 642 O O . GLU A 1 81 ? -7.151 5.107 19.555 1.00 85.12 81 GLU A O 1
ATOM 647 N N . ARG A 1 82 ? -5.302 3.927 20.060 1.00 76.75 82 ARG A N 1
ATOM 648 C CA . ARG A 1 82 ? -5.678 3.673 21.452 1.00 76.75 82 ARG A CA 1
ATOM 649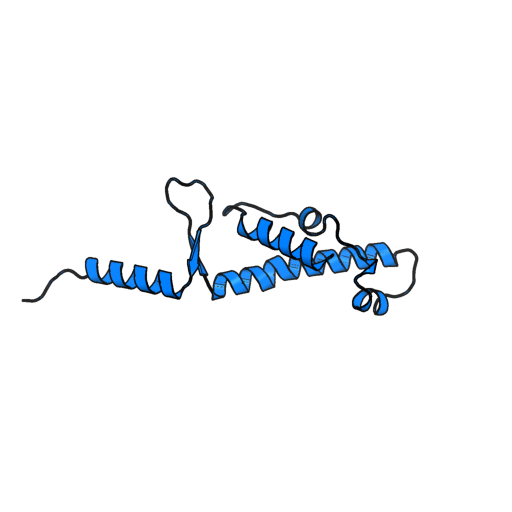 C C . ARG A 1 82 ? -4.749 4.471 22.351 1.00 76.75 82 ARG A C 1
ATOM 651 O O . ARG A 1 82 ? -3.529 4.357 22.235 1.00 76.75 82 ARG A O 1
ATOM 658 N N . GLU A 1 83 ? -5.329 5.237 23.267 1.00 70.38 83 GLU A N 1
ATOM 659 C CA . GLU A 1 83 ? -4.562 5.956 24.280 1.00 70.38 83 GLU A CA 1
ATOM 660 C C . GLU A 1 83 ? -3.667 4.974 25.060 1.00 70.38 83 GLU A C 1
ATOM 662 O O . GLU A 1 83 ? -4.060 3.849 25.390 1.00 70.38 83 GLU A O 1
ATOM 667 N N . GLY A 1 84 ? -2.405 5.359 25.259 1.00 67.62 84 GLY A N 1
ATOM 668 C CA . GLY A 1 84 ? -1.397 4.541 25.939 1.00 67.62 84 GLY A CA 1
ATOM 669 C C . GLY A 1 84 ? -0.750 3.415 25.1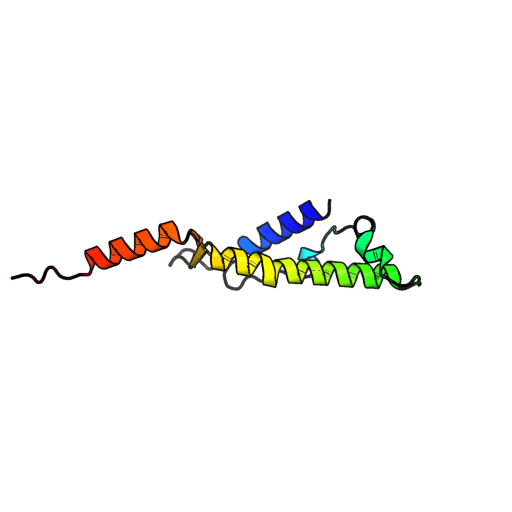14 1.00 67.62 84 GLY A C 1
ATOM 670 O O . GLY A 1 84 ? 0.134 2.751 25.639 1.00 67.62 84 GLY A O 1
ATOM 671 N N . HIS A 1 85 ? -1.124 3.196 23.844 1.00 66.88 85 HIS A N 1
ATOM 672 C CA . HIS A 1 85 ? -0.559 2.123 22.991 1.00 66.88 85 HIS A CA 1
ATOM 673 C C . HIS A 1 85 ? 0.349 2.642 21.852 1.00 66.88 85 HIS A C 1
ATOM 675 O O . HIS A 1 85 ? 0.520 1.989 20.815 1.00 66.88 85 HIS A O 1
ATOM 681 N N . GLY A 1 86 ? 0.947 3.824 22.038 1.00 76.56 86 GLY A N 1
ATOM 682 C CA . GLY A 1 86 ? 1.835 4.458 21.058 1.00 76.56 86 GLY A CA 1
ATOM 683 C C . GLY A 1 86 ? 1.117 4.877 19.769 1.00 76.56 86 GLY A C 1
ATOM 684 O O . GLY A 1 86 ? -0.074 5.167 19.778 1.00 76.56 86 GLY A O 1
ATOM 685 N N . HIS A 1 87 ? 1.842 4.891 18.646 1.00 82.62 87 HIS A N 1
ATOM 686 C CA . HIS A 1 87 ? 1.330 5.294 17.323 1.00 82.62 87 HIS A CA 1
ATOM 687 C C . HIS A 1 87 ? 0.633 4.162 16.547 1.00 82.62 87 HIS A C 1
ATOM 689 O O . HIS A 1 87 ? 0.531 4.228 15.321 1.00 82.62 87 HIS A O 1
ATOM 695 N N . THR A 1 88 ? 0.206 3.097 17.227 1.00 87.12 88 THR A N 1
ATOM 696 C CA . THR A 1 88 ? -0.410 1.924 16.592 1.00 87.12 88 THR A CA 1
ATOM 697 C C . THR A 1 88 ? -1.837 2.236 16.149 1.00 87.12 88 THR A C 1
ATOM 699 O O . THR A 1 88 ? -2.649 2.717 16.942 1.00 87.12 88 THR A O 1
ATOM 702 N N . VAL A 1 89 ? -2.161 1.919 14.895 1.00 90.12 89 VAL A N 1
ATOM 703 C CA . VAL A 1 89 ? -3.504 2.109 14.333 1.00 90.12 89 VAL A CA 1
ATOM 704 C C . VAL A 1 89 ? -4.319 0.825 14.485 1.00 90.12 89 VAL A C 1
ATOM 706 O O . VAL A 1 89 ? -3.881 -0.257 14.099 1.00 90.12 89 VAL A O 1
ATOM 709 N N . PHE A 1 90 ? -5.526 0.951 15.030 1.00 90.81 90 PHE A N 1
ATOM 710 C CA . PHE A 1 90 ? -6.513 -0.117 15.159 1.00 90.81 90 PHE A CA 1
ATOM 711 C C . PHE A 1 90 ? -7.614 0.049 14.114 1.00 90.81 90 PHE A C 1
ATOM 713 O O . PHE A 1 90 ? -8.090 1.160 13.875 1.00 90.81 90 PHE A O 1
ATOM 720 N N . PHE A 1 91 ? -8.052 -1.068 13.534 1.00 93.25 91 PHE A N 1
ATOM 721 C CA . PHE A 1 91 ? -9.077 -1.113 12.493 1.00 93.25 91 PHE A CA 1
ATOM 722 C C . PHE A 1 91 ? -10.319 -1.836 13.017 1.00 93.25 91 PHE A C 1
ATOM 724 O O . PHE A 1 91 ? -10.284 -3.040 13.268 1.00 93.25 91 PHE A O 1
ATOM 731 N N . TYR A 1 92 ? -11.429 -1.114 13.155 1.00 94.31 92 TYR A N 1
ATOM 732 C CA . TYR A 1 92 ? -12.721 -1.673 13.550 1.00 94.31 92 TYR A CA 1
ATOM 733 C C . TYR A 1 92 ? -13.655 -1.711 12.343 1.00 94.31 92 TYR A C 1
ATOM 735 O O . TYR A 1 92 ? -13.872 -0.662 11.742 1.00 94.31 92 TYR A O 1
ATOM 743 N N . PRO A 1 93 ? -14.251 -2.858 11.970 1.00 96.38 93 PRO A N 1
ATOM 744 C CA . PRO A 1 93 ? -15.267 -2.876 10.921 1.00 96.38 93 PRO A CA 1
ATOM 745 C C . PRO A 1 93 ? -16.389 -1.882 11.240 1.00 96.38 93 PRO A C 1
ATOM 747 O O . PRO A 1 93 ? -16.837 -1.817 12.389 1.00 96.38 93 PRO A O 1
ATOM 750 N N . HIS A 1 94 ? -16.888 -1.145 10.244 1.00 94.25 94 HIS A N 1
ATOM 751 C CA . HIS A 1 94 ? -17.914 -0.110 10.468 1.00 94.25 94 HIS A CA 1
ATOM 752 C C . HIS A 1 94 ? -19.160 -0.638 11.191 1.00 94.25 94 HIS A C 1
ATOM 754 O O . HIS A 1 94 ? -19.706 0.039 12.057 1.00 94.25 94 HIS A O 1
ATOM 760 N N . ALA A 1 95 ? -19.573 -1.879 10.914 1.00 93.38 95 ALA A N 1
ATOM 761 C CA . ALA A 1 95 ? -20.695 -2.518 11.605 1.00 93.38 95 ALA A CA 1
ATOM 762 C C . ALA A 1 95 ? -20.456 -2.687 13.119 1.00 93.38 95 ALA A C 1
ATOM 764 O O . ALA A 1 95 ? -21.372 -2.503 13.925 1.00 93.38 95 ALA A O 1
ATOM 765 N N . VAL A 1 96 ? -19.221 -3.013 13.511 1.00 94.94 96 VAL A N 1
ATOM 766 C CA . VAL A 1 96 ? -18.818 -3.140 14.918 1.00 94.94 96 VAL A CA 1
ATOM 767 C C . VAL A 1 96 ? -18.747 -1.758 15.555 1.00 94.94 96 VAL A C 1
ATOM 769 O O . VAL A 1 96 ? -19.340 -1.543 16.611 1.00 94.94 96 VAL A O 1
ATOM 772 N N . TRP A 1 97 ? -18.097 -0.804 14.888 1.00 93.56 97 TRP A N 1
ATOM 773 C CA . TRP A 1 97 ? -17.972 0.563 15.390 1.00 93.56 97 TRP A CA 1
ATOM 774 C C . TRP A 1 97 ? -19.336 1.237 15.595 1.00 93.56 97 TRP A C 1
ATOM 776 O O . TRP A 1 97 ? -19.602 1.793 16.658 1.00 93.56 97 TRP A O 1
ATOM 786 N N . GLY A 1 98 ? -20.265 1.075 14.650 1.00 91.94 98 GLY A N 1
ATOM 787 C CA . GLY A 1 98 ? -21.630 1.585 14.780 1.00 91.94 98 GLY A CA 1
ATOM 788 C C . GLY A 1 98 ? -22.429 0.938 15.920 1.00 91.94 98 GLY A C 1
ATOM 789 O O . GLY A 1 98 ? -23.367 1.540 16.444 1.00 91.94 98 GLY A O 1
ATOM 790 N N . ARG A 1 99 ? -22.086 -0.284 16.353 1.00 93.94 99 ARG A N 1
ATOM 791 C CA . ARG A 1 99 ? -22.661 -0.883 17.572 1.00 93.94 99 ARG A CA 1
ATOM 792 C C . ARG A 1 99 ? -22.063 -0.258 18.830 1.00 93.94 99 ARG A C 1
ATOM 794 O O . ARG A 1 99 ? -22.820 0.058 19.742 1.00 93.94 99 ARG A O 1
ATOM 801 N N . VAL A 1 100 ? -20.748 -0.046 18.857 1.00 91.88 100 VAL A N 1
ATOM 802 C CA . VAL A 1 100 ? -20.059 0.631 19.968 1.00 91.88 100 VAL A CA 1
ATOM 803 C C . VAL A 1 100 ? -20.632 2.034 20.172 1.00 91.88 100 VAL A C 1
ATOM 805 O O . VAL A 1 100 ? -21.056 2.356 21.277 1.00 91.88 100 VAL A O 1
ATOM 808 N N . GLN A 1 101 ? -20.753 2.831 19.106 1.00 91.50 101 GLN A N 1
ATOM 809 C CA . GLN A 1 101 ? -21.317 4.183 19.187 1.00 91.50 101 GLN A CA 1
ATOM 810 C C . GLN A 1 101 ? -22.750 4.194 19.733 1.00 91.50 101 GLN A C 1
ATOM 812 O O . GLN A 1 101 ? -23.078 5.024 20.576 1.00 91.50 101 GLN A O 1
ATOM 817 N N . ARG A 1 102 ? -23.602 3.252 19.307 1.00 92.00 102 ARG A N 1
ATOM 818 C CA . ARG A 1 102 ? -24.975 3.145 19.826 1.00 92.00 102 ARG A CA 1
ATOM 819 C C . ARG A 1 102 ? -25.020 2.837 21.321 1.00 92.00 102 ARG A C 1
ATOM 821 O O . ARG A 1 102 ? -25.808 3.459 22.023 1.00 92.00 102 ARG A O 1
ATOM 828 N N . LEU A 1 103 ? -24.178 1.922 21.806 1.00 93.06 103 LEU A N 1
ATOM 829 C CA . LEU A 1 103 ? -24.104 1.600 23.236 1.00 93.06 103 LEU A CA 1
ATOM 830 C C . LEU A 1 103 ? -23.639 2.806 24.061 1.00 93.06 103 LEU A C 1
ATOM 832 O O . LEU A 1 103 ? -24.222 3.096 25.100 1.00 93.06 103 LEU A O 1
ATOM 836 N N . VAL A 1 104 ? -22.634 3.539 23.571 1.00 90.50 104 VAL A N 1
ATOM 837 C CA . VAL A 1 104 ? -22.141 4.758 24.231 1.00 90.50 104 VAL A CA 1
ATOM 838 C C . VAL A 1 104 ? -23.244 5.812 24.323 1.00 90.50 104 VAL A C 1
ATOM 840 O O . VAL A 1 104 ? -23.448 6.379 25.394 1.00 90.50 104 VAL A O 1
ATOM 843 N N . LEU A 1 105 ? -23.990 6.038 23.235 1.00 90.12 105 LEU A N 1
ATOM 844 C CA . LEU A 1 105 ? -25.118 6.971 23.229 1.00 90.12 105 LEU A CA 1
ATOM 845 C C . LEU A 1 105 ? -26.216 6.537 24.206 1.00 90.12 105 LEU A C 1
ATOM 847 O O . LEU A 1 105 ? -26.707 7.367 24.956 1.00 90.12 105 LEU A O 1
ATOM 851 N N . GLN A 1 106 ? -26.561 5.249 24.259 1.00 89.12 106 GLN A N 1
ATOM 852 C CA . GLN A 1 106 ? -27.566 4.730 25.197 1.00 89.12 106 GLN A CA 1
ATOM 853 C C . GLN A 1 106 ? -27.169 4.902 26.668 1.00 89.12 106 GLN A C 1
ATOM 855 O O . GLN A 1 106 ? -28.040 5.119 27.500 1.00 89.12 106 GLN A O 1
ATOM 860 N N . GLN A 1 107 ? -25.876 4.833 26.991 1.00 83.38 107 GLN A N 1
ATOM 861 C CA . GLN A 1 107 ? -25.372 5.087 28.346 1.00 83.38 107 GLN A CA 1
ATOM 862 C C . GLN A 1 107 ? -25.331 6.579 28.710 1.00 83.38 107 GLN A C 1
ATOM 864 O O . GLN A 1 107 ? -25.374 6.913 29.890 1.00 83.38 107 GLN A O 1
ATOM 869 N N . HIS A 1 108 ? -25.221 7.464 27.714 1.00 75.75 108 HIS A N 1
ATOM 870 C CA . HIS A 1 108 ? -25.094 8.913 27.910 1.00 75.75 108 HIS A CA 1
ATOM 871 C C . HIS A 1 108 ? -26.394 9.691 27.691 1.00 75.75 108 HIS A C 1
ATOM 873 O O . HIS A 1 108 ? -26.409 10.891 27.953 1.00 75.75 108 HIS A O 1
ATOM 879 N N . VAL A 1 109 ? -27.481 9.060 27.229 1.00 61.41 109 VAL A N 1
ATOM 880 C CA . VAL A 1 109 ? -28.813 9.669 27.320 1.00 61.41 109 VAL A CA 1
ATOM 881 C C . VAL A 1 109 ? -29.168 9.700 28.809 1.00 61.41 109 VAL A C 1
ATOM 883 O O . VAL A 1 109 ? -29.365 8.631 29.391 1.00 61.41 109 VAL A O 1
ATOM 886 N N . PRO A 1 110 ? -29.221 10.878 29.461 1.00 56.25 110 PRO A N 1
ATOM 887 C CA . PRO A 1 110 ? -29.665 10.940 30.840 1.00 56.25 110 PRO A CA 1
ATOM 888 C C . PRO A 1 110 ? -31.084 10.378 30.895 1.00 56.25 110 PRO A C 1
ATOM 890 O O . PRO A 1 110 ? -31.930 10.735 30.072 1.00 56.25 110 PRO A O 1
ATOM 893 N N . HIS A 1 111 ? -31.342 9.497 31.858 1.00 59.94 111 HIS A N 1
ATOM 894 C CA . HIS A 1 111 ? -32.690 9.078 32.221 1.00 59.94 111 HIS A CA 1
ATOM 895 C C . HIS A 1 111 ? -33.465 10.299 32.755 1.00 59.94 111 HIS A C 1
ATOM 897 O O . HIS A 1 111 ? -33.627 10.469 33.956 1.00 59.94 111 HIS A O 1
ATOM 903 N N . HIS A 1 112 ? -33.903 11.189 31.865 1.00 52.56 112 HIS A N 1
ATOM 904 C CA . HIS A 1 112 ? -34.842 12.266 32.147 1.00 52.56 112 HIS A CA 1
ATOM 905 C C . HIS A 1 112 ? -36.188 11.906 31.519 1.00 52.56 112 HIS A C 1
ATOM 907 O O . HIS A 1 112 ? -36.519 12.326 30.416 1.00 52.56 112 HIS A O 1
ATOM 913 N N . THR A 1 113 ? -36.952 11.112 32.257 1.00 47.78 113 THR A N 1
ATOM 914 C CA . THR A 1 113 ? -38.413 10.976 32.170 1.00 47.78 113 THR A CA 1
ATOM 915 C C . THR A 1 113 ? -38.838 10.637 33.600 1.00 47.78 113 THR A C 1
ATOM 917 O O . THR A 1 113 ? -38.427 9.590 34.096 1.00 47.78 113 THR A O 1
ATOM 920 N N . ALA A 1 114 ? -39.252 11.643 34.376 1.00 39.38 114 ALA A N 1
ATOM 921 C CA . ALA A 1 114 ? -40.637 12.116 34.524 1.00 39.38 114 ALA A CA 1
ATOM 922 C C . ALA A 1 114 ? -41.432 11.208 35.469 1.00 39.38 114 ALA A C 1
ATOM 924 O O . ALA A 1 114 ? -41.576 10.012 35.139 1.00 39.38 114 ALA A O 1
#

Foldseek 3Di:
DQVVLLVVLLVVLLFAFPPGDDDLCSSCPPPDLVVVVVQLVVDDDDPCSVVVSSVVVSVVSVCCNPPVSVVVQVVFWDWDDDPPPPRGIDTDGPVRVVVVVVVVVVVPPPPDDD

pLDDT: mean 87.54, std 9.93, range [39.38, 96.38]

Secondary structure (DSSP, 8-state):
-HHHHHHHHHHHHHHS-TT----HHHHTTT--GGG-HHHHTTSPPSTTHHHHHHHHHHHHHHHIIIIIIHHHHHHHEEEEE-TTSTTPEEEEEHHHHHHHHHHHHHHHS-----

Radius of gyration: 21.29 Å; chains: 1; bounding box: 58×26×62 Å

=== Feature glossary ===
Feature key, reading from the visual/contextual features back to the raw sequence:

Rendered structure images. Structure images are PyMOL renders from six orthogonal camera directions. Cartoon representation draws helices as coils and strands as arrows; sticks shows the backbone as bonds; surface shows the solvent-excluded envelope. Rainbow coloring maps sequence position to hue (blue→red, N→C); chain coloring assigns a distinct color per polypeptide.

Contact-map, Ramachandran, and PAE plots. Three diagnostic plots accompany the record. The Cα contact map visualizes the tertiary structure as a 2D adjacency matrix (8 Å cutoff, sequence-local contacts suppressed). The Ramachandran plot shows the distribution of backbone (φ, ψ) torsions, with points in the α and β basins reflecting secondary structure content. The PAE plot shows AlphaFold's inter-residue confidence as a color matrix.

InterPro / GO / CATH / organism. The annotation block draws on four external resources. InterPro: which protein families and domains the sequence belongs to. GO: standardized terms for what the protein does, what process it participates in, and where in the cell it acts. CATH: which structural fold it has in the CATH hierarchy. Organism: the species of origin.

Nearest PDB structures. Structural nearest neighbors (via Foldseek easy-search vs the PDB). Reported per hit: target PDB id, E-value, and alignment TM-score. A TM-score above ~0.5 is the conventional threshold for 'same fold'.

Predicted aligned error. Predicted aligned error is AlphaFold's pairwise confidence. Unlike pLDDT (per-residue), PAE is per-residue-pair and captures whether two parts of the structure are correctly placed relative to each other. Units are ångströms of expected positional error.

Solvent-accessible surface area. SASA measures how much of the protein is reachable by solvent. It is computed by rolling a water-sized probe over the atomic surface and summing the exposed area (Å²). Per-residue SASA distinguishes core (buried, low SASA) from surface (exposed, high SASA) residues; total SASA is a whole-molecule size measure.

B-factor. Crystallographic B-factors measure how much each atom's electron density is smeared out, in Å². They rise in mobile loops and surface residues and fall in the buried interior. In AlphaFold models this column is repurposed to hold pLDDT instead.

pLDDT. For AlphaFold models, the B-factor field carries pLDDT — the model's own estimate of local accuracy on a 0–100 scale. Regions with pLDDT<50 should be treated as essentially unmodeled; they often correspond to intrinsically disordered segments.

Backbone torsions (φ/ψ). φ (phi) and ψ (psi) are the two rotatable backbone dihedrals per residue: φ is the C(i-1)–N–Cα–C torsion, ψ is the N–Cα–C–N(i+1) torsion, both in degrees on (−180°, 180°]. α-helical residues cluster near (−60°, −45°); β-strand residues near (−120°, +130°). A Ramachandran plot is simply a scatter of (φ, ψ) for every residue.

Radius of gyration, Cα contacts, bounding box. Radius of gyration (Rg) is the root-mean-square distance of Cα atoms from their centroid — a single number for overall size and compactness. A globular domain of N residues has Rg ≈ 2.2·N^0.38 Å; an extended or disordered chain has a much larger Rg. The Cα contact count is the number of residue pairs whose Cα atoms are within 8 Å and are more than four positions apart in sequence — a standard proxy for tertiary packing density. The bounding box is the smallest axis-aligned box enclosing all Cα atoms.

Secondary structure (3-state, P-SEA). Three-state secondary structure (P-SEA) collapses the eight DSSP classes into helix (a), strand (b), and coil (c). P-SEA assigns these from Cα geometry alone — distances and angles — without requiring backbone oxygens, so it works on any Cα trace.

Secondary structure (8-state, DSSP). Secondary structure is the local, repeating backbone conformation. DSSP classifies it into eight states by reading the hydrogen-bond network: three helix types (H, G, I), two β types (E, B), two non-regular types (T, S), and unstructured coil (-).

Foldseek 3Di. The Foldseek 3Di string encodes local tertiary geometry as a 20-letter alphabet — one character per residue — derived from the relative positions of nearby Cα atoms. Unlike the amino-acid sequence, 3Di is a d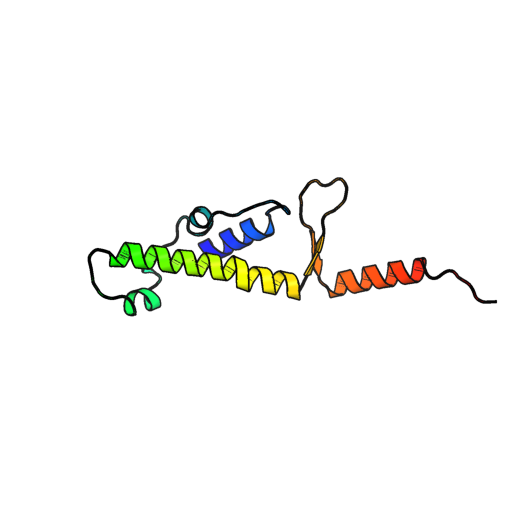irect function of the 3D structure, so two proteins with the same fold have similar 3Di strings even at low sequence identity.

mmCIF coordinate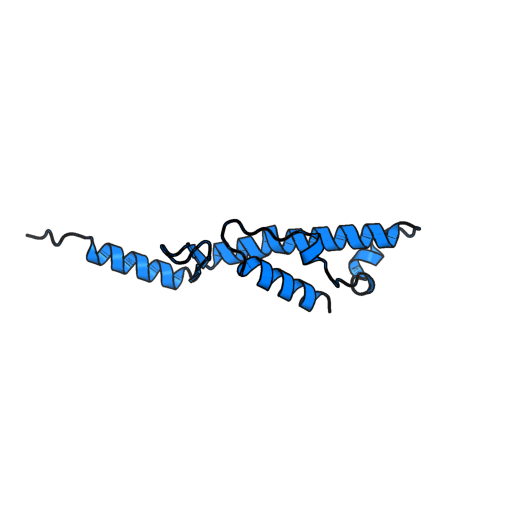s. Structure coordinates are given as an mmCIF _atom_site loop: one row per atom with element, residue name, chain id, sequence number, and x/y/z position in Å. Only the four main-chain atoms per residue are included here; side chains are omitted to keep the record compact.

Sequence. This is the polypeptide sequence — one letter per residue, N-terminus first. Length ranges from a few dozen residues for small domains to over a thousand for large multi-domain proteins.